Protein AF-A0A2E8CZM1-F1 (afdb_monomer)

Sequence (142 aa):
MLTKDRDQFLLAAGARNEIDAAALSGVVRSGPEIMLAIDKARSAGDSPEPIQHGIGFRLRLPYNRPTINAVRLNGHLLEPGDSDGWRSWPANGFTQVQVNVPPQKSVKRDLYLITCEYEPSEVRRIGWTPPAEVLQQLRDTE

Nearest PDB structures (foldseek):
  6eg1-assembly1_B  TM=5.987E-01  e=4.460E-01  Drosophila melanogaster
  1wwc-assembly1_A  TM=3.379E-01  e=4.973E-02  Homo sapiens
  8owf-assembly1_A  TM=3.481E-01  e=1.152E+00  Clostridium perfringens
  8oye-assembly1_A  TM=3.475E-01  e=1.297E+00  Clostridium perfringens
  5fo1-assembly1_B  TM=2.609E-01  e=5.071E+00  Corynebacterium ammoniagenes

Foldseek 3Di:
DPPPPPVVVLVVLVVDPLAPSVLVCCVCPVDPPNDDDDDDPPDPDDQPQFDQAWDKDKDWAQAQDWAWPFKDKNSHTFDDDDAAGWDWDGDPRTIIIMGIGGRVRRNVDPDIDIDIDTGHPDDDDPDDDDPPVVVVVVVVVD

Solvent-accessible surface area (backbone atoms only — not comparable to full-atom values): 8776 Å² total; per-residue (Å²): 130,89,80,60,57,64,65,60,49,50,53,62,52,38,71,36,91,79,33,40,41,68,50,44,50,50,61,69,66,71,49,99,76,71,80,79,84,71,75,79,75,93,62,92,61,80,81,73,82,54,44,69,81,31,51,74,49,77,48,77,42,98,32,55,66,46,50,76,77,47,44,25,55,29,45,40,81,51,54,80,32,89,58,64,20,27,49,72,50,70,54,97,73,20,23,38,38,39,39,27,40,37,32,90,57,24,52,79,45,94,78,86,47,80,48,74,45,64,47,72,70,63,91,80,79,83,79,84,78,73,55,72,68,56,56,46,54,59,61,77,71,111

Structure (mmCIF, N/CA/C/O backbone):
data_AF-A0A2E8CZM1-F1
#
_entry.id   AF-A0A2E8CZM1-F1
#
loop_
_atom_site.group_PDB
_atom_site.id
_atom_site.type_symbol
_atom_site.label_atom_id
_atom_site.label_alt_id
_atom_site.label_comp_id
_atom_site.label_asym_id
_atom_site.label_entity_id
_atom_site.label_seq_id
_atom_site.pdbx_PDB_ins_code
_atom_site.Cartn_x
_atom_site.Cartn_y
_atom_site.Cartn_z
_atom_site.occupancy
_atom_site.B_iso_or_equiv
_atom_site.auth_seq_id
_atom_site.auth_comp_id
_atom_site.auth_asym_id
_atom_site.auth_atom_id
_atom_site.pdbx_PDB_model_num
ATOM 1 N N . MET A 1 1 ? 15.333 -23.604 13.761 1.00 32.34 1 MET A N 1
ATOM 2 C CA . MET A 1 1 ? 14.782 -23.410 12.403 1.00 32.34 1 MET A CA 1
ATOM 3 C C . MET A 1 1 ? 13.512 -22.581 12.574 1.00 32.34 1 MET A C 1
ATOM 5 O O . MET A 1 1 ? 12.612 -23.062 13.245 1.00 32.34 1 MET A O 1
ATOM 9 N N . LEU A 1 2 ? 13.473 -21.311 12.142 1.00 33.16 2 LEU A N 1
ATOM 10 C CA . LEU A 1 2 ? 12.235 -20.515 12.199 1.00 33.16 2 LEU A CA 1
ATOM 11 C C . LEU A 1 2 ? 11.294 -21.039 11.111 1.00 33.16 2 LEU A C 1
ATOM 13 O O . LEU A 1 2 ? 11.475 -20.719 9.936 1.00 33.16 2 LEU A O 1
ATOM 17 N N . THR A 1 3 ? 10.320 -21.862 11.481 1.00 40.53 3 THR A N 1
ATOM 18 C CA . THR A 1 3 ? 9.255 -22.269 10.563 1.00 40.53 3 THR A CA 1
ATOM 19 C C . THR A 1 3 ? 8.274 -21.107 10.461 1.00 40.53 3 THR A C 1
ATOM 21 O O . THR A 1 3 ? 7.492 -20.851 11.371 1.00 40.53 3 THR A O 1
ATOM 24 N N . LYS A 1 4 ? 8.386 -20.335 9.380 1.00 59.31 4 LYS A N 1
ATOM 25 C CA . LYS A 1 4 ? 7.508 -19.203 9.084 1.00 59.31 4 LYS A CA 1
ATOM 26 C C . LYS A 1 4 ? 6.253 -19.741 8.408 1.00 59.31 4 LYS A C 1
ATOM 28 O O . LYS A 1 4 ? 6.233 -19.905 7.190 1.00 59.31 4 LYS A O 1
ATOM 33 N N . ASP A 1 5 ? 5.241 -20.079 9.195 1.00 75.31 5 ASP A N 1
ATOM 34 C CA . ASP A 1 5 ? 4.003 -20.620 8.646 1.00 75.31 5 ASP A CA 1
ATOM 35 C C . ASP A 1 5 ? 3.146 -19.489 8.054 1.00 75.31 5 ASP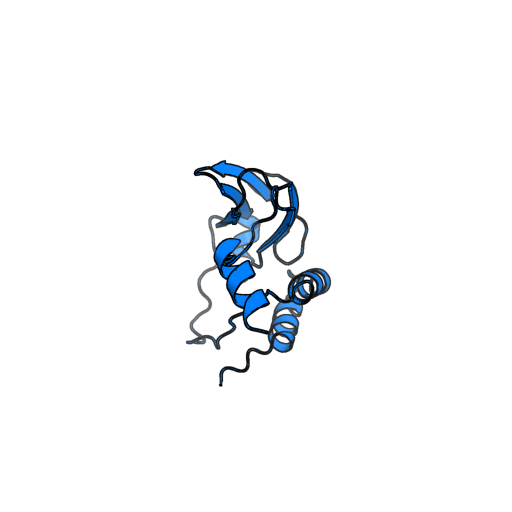 A C 1
ATOM 37 O O . ASP A 1 5 ? 2.448 -18.741 8.744 1.00 75.31 5 ASP A O 1
ATOM 41 N N . ARG A 1 6 ? 3.254 -19.345 6.733 1.00 78.38 6 ARG A N 1
ATOM 42 C CA . ARG A 1 6 ? 2.469 -18.406 5.928 1.00 78.38 6 ARG A CA 1
ATOM 43 C C . ARG A 1 6 ? 0.968 -18.649 6.081 1.00 78.38 6 ARG A C 1
ATOM 45 O O . ARG A 1 6 ? 0.209 -17.684 6.089 1.00 78.38 6 ARG A O 1
ATOM 52 N N . ASP A 1 7 ? 0.542 -19.902 6.195 1.00 82.12 7 ASP A N 1
ATOM 53 C CA . ASP A 1 7 ? -0.871 -20.249 6.304 1.00 82.12 7 ASP A CA 1
ATOM 54 C C . ASP A 1 7 ? -1.401 -19.884 7.694 1.00 82.12 7 ASP A C 1
ATOM 56 O O . ASP A 1 7 ? -2.481 -19.305 7.801 1.00 82.12 7 ASP A O 1
ATOM 60 N N . GLN A 1 8 ? -0.601 -20.084 8.746 1.00 82.00 8 GLN A N 1
ATOM 61 C CA . GLN A 1 8 ? -0.932 -19.604 10.090 1.00 82.00 8 GLN A CA 1
ATOM 62 C C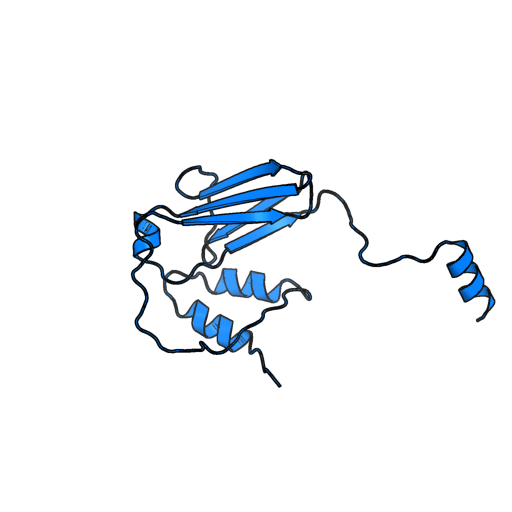 . GLN A 1 8 ? -1.086 -18.076 10.137 1.00 82.00 8 GLN A C 1
ATOM 64 O O . GLN A 1 8 ? -2.028 -17.570 10.749 1.00 82.00 8 GLN A O 1
ATOM 69 N N . PHE A 1 9 ? -0.192 -17.331 9.479 1.00 82.06 9 PHE A N 1
ATOM 70 C CA . PHE A 1 9 ? -0.322 -15.875 9.378 1.00 82.06 9 PHE A CA 1
ATOM 71 C C . PHE A 1 9 ? -1.595 -15.465 8.637 1.00 82.06 9 PHE A C 1
ATOM 73 O O . PHE A 1 9 ? -2.325 -14.605 9.123 1.00 82.06 9 PHE A O 1
ATOM 80 N N . LEU A 1 10 ? -1.885 -16.090 7.492 1.00 86.06 10 LEU A N 1
ATOM 81 C CA . LEU A 1 10 ? -3.089 -15.795 6.715 1.00 86.06 10 LEU A CA 1
ATOM 82 C C . LEU A 1 10 ? -4.369 -16.107 7.499 1.00 86.06 10 LEU A C 1
ATOM 84 O O . LEU A 1 10 ? -5.306 -15.315 7.450 1.00 86.06 10 LEU A O 1
ATOM 88 N N . LEU A 1 11 ? -4.393 -17.205 8.258 1.00 86.88 11 LEU A N 1
ATOM 89 C CA . LEU A 1 11 ? -5.504 -17.550 9.148 1.00 86.88 11 LEU A CA 1
ATOM 90 C C . LEU A 1 11 ? -5.690 -16.501 10.252 1.00 86.88 11 LEU A C 1
ATOM 92 O O . LEU A 1 11 ? -6.800 -16.017 10.459 1.00 86.88 11 LEU A O 1
ATOM 96 N N . ALA A 1 12 ? -4.611 -16.114 10.938 1.00 85.38 12 ALA A N 1
ATOM 97 C CA . ALA A 1 12 ? -4.675 -15.137 12.025 1.00 85.38 12 ALA A CA 1
ATOM 98 C C . ALA A 1 12 ? -5.051 -13.729 11.534 1.00 85.38 12 ALA A C 1
ATOM 100 O O . ALA A 1 12 ? -5.847 -13.042 12.170 1.00 85.38 12 ALA A O 1
ATOM 101 N N . ALA A 1 13 ? -4.497 -13.300 10.398 1.00 85.44 13 ALA A N 1
ATOM 102 C CA . ALA A 1 13 ? -4.829 -12.021 9.782 1.00 85.44 13 ALA A CA 1
ATOM 103 C C . ALA A 1 13 ? -6.269 -12.018 9.246 1.00 85.44 13 ALA A C 1
ATOM 105 O O . ALA A 1 13 ? -7.000 -11.061 9.474 1.00 85.44 13 ALA A O 1
ATOM 106 N N . GLY A 1 14 ? -6.698 -13.095 8.585 1.00 87.38 14 GLY A N 1
ATOM 107 C CA . GLY A 1 14 ? -8.040 -13.218 8.012 1.00 87.38 14 GLY A CA 1
ATOM 108 C C . GLY A 1 14 ? -9.168 -13.359 9.039 1.00 87.38 14 GLY A C 1
ATOM 109 O O . GLY A 1 14 ? -10.319 -13.118 8.699 1.00 87.38 14 GLY A O 1
ATOM 110 N N . ALA A 1 15 ? -8.862 -13.707 10.292 1.00 89.00 15 ALA A N 1
ATOM 111 C CA . ALA A 1 15 ? -9.843 -13.735 11.381 1.00 89.00 15 ALA A CA 1
ATOM 112 C C . ALA A 1 15 ? -10.281 -12.332 11.851 1.00 89.00 15 ALA A C 1
ATOM 114 O O . ALA A 1 15 ? -11.200 -12.210 12.662 1.00 89.00 15 ALA A O 1
ATOM 115 N N . ARG A 1 16 ? -9.613 -11.272 11.382 1.00 88.62 16 ARG A N 1
ATOM 116 C CA . ARG A 1 16 ? -9.906 -9.883 11.740 1.00 88.62 16 ARG A CA 1
ATOM 117 C C . ARG A 1 16 ? -10.945 -9.290 10.789 1.00 88.62 16 ARG A C 1
ATOM 119 O O . ARG A 1 16 ? -10.782 -9.349 9.574 1.00 88.62 16 ARG A O 1
ATOM 126 N N . ASN A 1 17 ? -11.983 -8.666 11.342 1.00 89.00 17 ASN A N 1
ATOM 127 C CA . ASN A 1 17 ? -13.131 -8.156 10.578 1.00 89.00 17 ASN A CA 1
ATOM 128 C C . ASN A 1 17 ? -12.759 -7.059 9.568 1.00 89.00 17 ASN A C 1
ATOM 130 O O . ASN A 1 17 ? -13.455 -6.853 8.579 1.00 89.00 17 ASN A O 1
ATOM 134 N N . GLU A 1 18 ? -11.686 -6.316 9.830 1.00 88.94 18 GLU A N 1
ATOM 135 C CA . GLU A 1 18 ? -11.206 -5.237 8.975 1.00 88.94 18 GLU A CA 1
ATOM 136 C C . GLU A 1 18 ? -10.356 -5.714 7.788 1.00 88.94 18 GLU A C 1
ATOM 138 O O . GLU A 1 18 ? -9.999 -4.888 6.945 1.00 88.94 18 GLU A O 1
ATOM 143 N N . ILE A 1 19 ? -10.019 -7.006 7.716 1.00 91.81 19 ILE A N 1
ATOM 144 C CA . ILE A 1 19 ? -9.173 -7.587 6.671 1.00 91.81 19 ILE A CA 1
ATOM 145 C C . ILE A 1 19 ? -10.021 -8.366 5.667 1.00 91.81 19 ILE A C 1
ATOM 147 O O . ILE A 1 19 ? -10.738 -9.298 6.019 1.00 91.81 19 ILE A O 1
ATOM 151 N N . ASP A 1 20 ? -9.872 -8.033 4.385 1.00 93.88 20 ASP A N 1
ATOM 152 C CA . ASP A 1 20 ? -10.314 -8.911 3.303 1.00 93.88 20 ASP A CA 1
ATOM 153 C C . ASP A 1 20 ? -9.312 -10.069 3.150 1.00 93.88 20 ASP A C 1
ATOM 155 O O . ASP A 1 20 ? -8.233 -9.938 2.558 1.00 93.88 20 ASP A O 1
ATOM 159 N N . ALA A 1 21 ? -9.674 -11.217 3.725 1.00 91.50 21 ALA A N 1
ATOM 160 C CA . ALA A 1 21 ? -8.849 -12.419 3.730 1.00 91.50 21 ALA A CA 1
ATOM 161 C C . ALA A 1 21 ? -8.597 -12.980 2.319 1.00 91.50 21 ALA A C 1
ATOM 163 O O . ALA A 1 21 ? -7.520 -13.524 2.058 1.00 91.50 21 ALA A O 1
ATOM 164 N N . ALA A 1 22 ? -9.561 -12.841 1.403 1.00 91.38 22 ALA A N 1
ATOM 165 C CA . ALA A 1 22 ? -9.435 -13.348 0.042 1.00 91.38 22 ALA A CA 1
ATOM 166 C C . ALA A 1 22 ? -8.426 -12.509 -0.748 1.00 91.38 22 ALA A C 1
ATOM 168 O O . ALA A 1 22 ? -7.501 -13.065 -1.348 1.00 91.38 22 ALA A O 1
ATOM 169 N N . ALA A 1 23 ? -8.542 -11.180 -0.671 1.00 89.50 23 ALA A N 1
ATOM 170 C CA . ALA A 1 23 ? -7.590 -10.261 -1.286 1.00 89.50 23 ALA A CA 1
ATOM 171 C C . ALA A 1 23 ? -6.174 -10.448 -0.715 1.00 89.50 23 ALA A C 1
ATOM 173 O O . ALA A 1 23 ? -5.203 -10.538 -1.471 1.00 89.50 23 ALA A O 1
ATOM 174 N N . LEU A 1 24 ? -6.048 -10.578 0.612 1.00 87.38 24 LEU A N 1
ATOM 175 C CA . LEU A 1 24 ? -4.759 -10.808 1.267 1.00 87.38 24 LEU A CA 1
ATOM 176 C C . LEU A 1 24 ? -4.117 -12.131 0.828 1.00 87.38 24 LEU A C 1
ATOM 178 O O . LEU A 1 24 ? -2.933 -12.159 0.489 1.00 87.38 24 LEU A O 1
ATOM 182 N N . SER A 1 25 ? -4.888 -13.221 0.813 1.00 88.31 25 SER A N 1
ATOM 183 C CA . SER A 1 25 ? -4.404 -14.527 0.357 1.00 88.31 25 SER A CA 1
ATOM 184 C C . SER A 1 25 ? -3.982 -14.481 -1.113 1.00 88.31 25 SER A C 1
ATOM 186 O O . SER A 1 25 ? -2.947 -15.047 -1.460 1.00 88.31 25 SER A O 1
ATOM 188 N N . GLY A 1 26 ? -4.736 -13.776 -1.962 1.00 87.19 26 GLY A N 1
ATOM 189 C CA . GLY A 1 26 ? -4.390 -13.566 -3.366 1.00 87.19 26 GLY A CA 1
ATOM 190 C C . GLY A 1 26 ? -3.014 -12.923 -3.527 1.00 87.19 26 GLY A C 1
ATOM 191 O O . GLY A 1 26 ? -2.163 -13.476 -4.216 1.00 87.19 26 GLY A O 1
ATOM 192 N N . VAL A 1 27 ? -2.758 -11.817 -2.819 1.00 83.00 27 VAL A N 1
ATOM 193 C CA . VAL A 1 27 ? -1.460 -11.127 -2.875 1.00 83.00 27 VAL A CA 1
ATOM 194 C C . VAL A 1 27 ? -0.341 -11.995 -2.309 1.00 83.00 27 VAL A C 1
ATOM 196 O O . VAL A 1 27 ? 0.674 -12.180 -2.961 1.00 83.00 27 VAL A O 1
ATOM 199 N N . VAL A 1 28 ? -0.506 -12.576 -1.120 1.00 81.88 28 VAL A N 1
ATOM 200 C CA . VAL A 1 28 ? 0.553 -13.362 -0.456 1.00 81.88 28 VAL A CA 1
ATOM 201 C C . VAL A 1 28 ? 0.940 -14.624 -1.242 1.00 81.88 28 VAL A C 1
ATOM 203 O O . VAL A 1 28 ? 2.046 -15.147 -1.080 1.00 81.88 28 VAL A O 1
ATOM 206 N N . ARG A 1 29 ? 0.044 -15.130 -2.095 1.00 83.06 29 ARG A N 1
ATOM 207 C CA . ARG A 1 29 ? 0.275 -16.325 -2.916 1.00 83.06 29 ARG A CA 1
ATOM 208 C C . ARG A 1 29 ? 0.643 -16.019 -4.371 1.00 83.06 29 ARG A C 1
ATOM 210 O O . ARG A 1 29 ? 1.019 -16.956 -5.068 1.00 83.06 29 ARG A O 1
ATOM 217 N N . SER A 1 30 ? 0.559 -14.770 -4.832 1.00 75.88 30 SER A N 1
ATOM 218 C CA . SER A 1 30 ? 0.724 -14.430 -6.254 1.00 75.88 30 SER A CA 1
ATOM 219 C C . SER A 1 30 ? 2.167 -14.457 -6.764 1.00 75.88 30 SER A C 1
ATOM 221 O O . SER A 1 30 ? 2.364 -14.433 -7.976 1.00 75.88 30 SER A O 1
ATOM 223 N N . GLY A 1 31 ? 3.179 -14.526 -5.890 1.00 63.28 31 GLY A N 1
ATOM 224 C CA . GLY A 1 31 ? 4.577 -14.433 -6.313 1.00 63.28 31 GLY A CA 1
ATOM 225 C C . GLY A 1 31 ? 5.528 -15.401 -5.601 1.00 63.28 31 GLY A C 1
ATOM 226 O O . GLY A 1 31 ? 5.389 -15.619 -4.395 1.00 63.28 31 GLY A O 1
ATOM 227 N N . PRO A 1 32 ? 6.549 -15.930 -6.305 1.00 53.06 32 PRO A N 1
ATOM 228 C CA . PRO A 1 32 ? 7.625 -16.716 -5.695 1.00 53.06 32 PRO A CA 1
ATOM 229 C C . PRO A 1 32 ? 8.542 -15.878 -4.778 1.00 53.06 32 PRO A C 1
ATOM 231 O O . PRO A 1 32 ? 9.328 -16.440 -4.022 1.00 53.06 32 PRO A O 1
ATOM 234 N N . GLU A 1 33 ? 8.431 -14.545 -4.820 1.00 54.16 33 GLU A N 1
ATOM 235 C CA . GLU A 1 33 ? 9.350 -13.594 -4.173 1.00 54.16 33 GLU A CA 1
ATOM 236 C C . GLU A 1 33 ? 8.813 -12.960 -2.878 1.00 54.16 33 GLU A C 1
ATOM 238 O O . GLU A 1 33 ? 9.495 -12.136 -2.265 1.00 54.16 33 GLU A O 1
ATOM 243 N N . ILE A 1 34 ? 7.610 -13.325 -2.417 1.00 60.69 34 ILE A N 1
ATOM 244 C CA . ILE A 1 34 ? 7.081 -12.796 -1.152 1.00 60.69 34 ILE A CA 1
ATOM 245 C C . ILE A 1 34 ? 7.798 -13.482 0.017 1.00 60.69 34 ILE A C 1
ATOM 247 O O . ILE A 1 34 ? 7.364 -14.493 0.571 1.00 60.69 34 ILE A O 1
ATOM 251 N N . MET A 1 35 ? 8.937 -12.908 0.400 1.00 54.09 35 MET A N 1
ATOM 252 C CA . MET A 1 35 ? 9.674 -13.285 1.597 1.00 54.09 35 MET A CA 1
ATOM 253 C C . MET A 1 35 ? 8.998 -12.679 2.825 1.00 54.09 35 MET A C 1
ATOM 255 O O . MET A 1 35 ? 9.333 -11.582 3.270 1.00 54.09 35 MET A O 1
ATOM 259 N N . LEU A 1 36 ? 8.055 -13.410 3.413 1.00 61.16 36 LEU A N 1
ATOM 260 C CA . LEU A 1 36 ? 7.533 -13.059 4.730 1.00 61.16 36 LEU A CA 1
ATOM 261 C C . LEU A 1 36 ? 8.553 -13.462 5.798 1.00 61.16 36 LEU A C 1
ATOM 263 O O . LEU A 1 36 ? 9.125 -14.553 5.776 1.00 61.16 36 LEU A O 1
ATOM 267 N N . ALA A 1 37 ? 8.819 -12.562 6.738 1.00 55.97 37 ALA A N 1
ATOM 268 C CA . ALA A 1 37 ? 9.536 -12.853 7.969 1.00 55.97 37 ALA A CA 1
ATOM 269 C C . ALA A 1 37 ? 8.571 -12.635 9.128 1.00 55.97 37 ALA A C 1
ATOM 271 O O . ALA A 1 37 ? 8.272 -11.502 9.482 1.00 55.97 37 ALA A O 1
ATOM 272 N N . ILE A 1 38 ? 8.053 -13.736 9.664 1.00 64.19 38 ILE A N 1
ATOM 273 C CA . ILE A 1 38 ? 7.134 -13.730 10.797 1.00 64.19 38 ILE A CA 1
ATOM 274 C C . ILE A 1 38 ? 7.925 -14.245 11.991 1.00 64.19 38 ILE A C 1
ATOM 276 O O . ILE A 1 38 ? 8.521 -15.321 11.916 1.00 64.19 38 ILE A O 1
ATOM 280 N N . ASP A 1 39 ? 7.959 -13.459 13.058 1.00 57.44 39 ASP A N 1
ATOM 281 C CA . ASP A 1 39 ? 8.562 -13.840 14.330 1.00 57.44 39 ASP A CA 1
ATOM 282 C C . ASP A 1 39 ? 7.494 -13.767 15.422 1.00 57.44 39 ASP A C 1
ATOM 284 O O . ASP A 1 39 ? 6.520 -13.013 15.318 1.00 57.44 39 ASP A O 1
ATOM 288 N N . LYS A 1 40 ? 7.662 -14.571 16.467 1.00 60.03 40 LYS A N 1
ATOM 289 C CA . LYS A 1 40 ? 6.782 -14.525 17.629 1.00 60.03 40 LYS A CA 1
ATOM 290 C C . LYS A 1 40 ? 6.998 -13.184 18.331 1.00 60.03 40 LYS A C 1
ATOM 292 O O . LYS A 1 40 ? 8.136 -12.756 18.524 1.00 60.03 40 LYS A O 1
ATOM 297 N N . ALA A 1 41 ? 5.913 -12.521 18.729 1.00 61.41 41 ALA A N 1
ATOM 298 C CA . ALA A 1 41 ? 6.005 -11.280 19.491 1.00 61.41 41 ALA A CA 1
ATOM 299 C C . ALA A 1 41 ? 6.905 -11.485 20.726 1.00 61.41 41 ALA A C 1
ATOM 301 O O . ALA A 1 41 ? 6.720 -12.440 21.484 1.00 61.41 41 ALA A O 1
ATOM 302 N N . ARG A 1 42 ? 7.896 -10.599 20.912 1.00 60.53 42 ARG A N 1
ATOM 303 C CA . ARG A 1 42 ? 8.876 -10.692 22.013 1.00 60.53 42 ARG A CA 1
ATOM 304 C C . ARG A 1 42 ? 8.253 -10.450 23.392 1.00 60.53 42 ARG A C 1
ATOM 306 O O . ARG A 1 42 ? 8.839 -10.847 24.393 1.00 60.53 42 ARG A O 1
ATOM 313 N N . SER A 1 43 ? 7.068 -9.850 23.447 1.00 59.03 43 SER A N 1
ATOM 314 C CA . SER A 1 43 ? 6.258 -9.724 24.655 1.00 59.03 43 SER A CA 1
ATOM 315 C C . SER A 1 43 ? 4.778 -9.607 24.291 1.00 59.03 43 SER A C 1
ATOM 317 O O . SER A 1 43 ? 4.418 -8.985 23.294 1.00 59.03 43 SER A O 1
ATOM 319 N N . ALA A 1 44 ? 3.917 -10.185 25.129 1.00 57.81 44 ALA A N 1
ATOM 320 C CA . ALA A 1 44 ? 2.497 -9.845 25.192 1.00 57.81 44 ALA A CA 1
ATOM 321 C C . ALA A 1 44 ? 2.325 -8.617 26.104 1.00 57.81 44 ALA A C 1
ATOM 323 O O . ALA A 1 44 ? 1.642 -8.688 27.120 1.00 57.81 44 ALA A O 1
ATOM 324 N N . GLY A 1 45 ? 3.074 -7.545 25.819 1.00 59.97 45 GLY A N 1
ATOM 325 C CA . GLY A 1 45 ? 2.952 -6.293 26.565 1.00 59.97 45 GLY A CA 1
ATOM 326 C C . GLY A 1 45 ? 1.560 -5.690 26.392 1.00 59.97 45 GLY A C 1
ATOM 327 O O . GLY A 1 45 ? 0.842 -6.067 25.462 1.00 59.97 45 GLY A O 1
ATOM 328 N N . ASP A 1 46 ? 1.200 -4.764 27.284 1.00 64.94 46 ASP A N 1
ATOM 329 C CA . ASP A 1 46 ? -0.052 -4.012 27.193 1.00 64.94 46 ASP A CA 1
ATOM 330 C C . ASP A 1 46 ? -0.284 -3.530 25.760 1.00 64.94 46 ASP A C 1
ATOM 332 O O . ASP A 1 46 ? 0.647 -3.094 25.073 1.00 64.94 46 ASP A O 1
ATOM 336 N N . SER A 1 47 ? -1.530 -3.652 25.297 1.00 66.50 47 SER A N 1
ATOM 337 C CA . SER A 1 47 ? -1.896 -3.166 23.969 1.00 66.50 47 SER A CA 1
ATOM 338 C C . SER A 1 47 ? -1.575 -1.671 23.919 1.00 66.50 47 SER A C 1
ATOM 340 O O . SER A 1 47 ? -2.127 -0.927 24.733 1.00 66.50 47 SER A O 1
ATOM 342 N N . PRO A 1 48 ? -0.665 -1.223 23.035 1.00 71.31 48 PRO A N 1
ATOM 343 C CA . PRO A 1 48 ? -0.302 0.182 22.966 1.00 71.31 48 PRO A CA 1
ATOM 344 C C . PRO A 1 48 ? -1.546 1.015 22.664 1.00 71.31 48 PRO A C 1
ATOM 346 O O . PRO A 1 48 ? -2.471 0.544 21.995 1.00 71.31 48 PRO A O 1
ATOM 349 N N . GLU A 1 49 ? -1.566 2.257 23.149 1.00 81.38 49 GLU A N 1
ATOM 350 C CA . GLU A 1 49 ? -2.664 3.167 22.838 1.00 81.38 49 GLU A CA 1
ATOM 351 C C . GLU A 1 49 ? -2.854 3.269 21.313 1.00 81.38 49 GLU A C 1
ATOM 353 O O . GLU A 1 49 ? -1.867 3.372 20.572 1.00 81.38 49 GLU A O 1
ATOM 358 N N . PRO A 1 50 ? -4.105 3.241 20.814 1.00 84.31 50 PRO A N 1
ATOM 359 C CA . PRO A 1 50 ? -4.360 3.341 19.385 1.00 84.31 50 PRO A CA 1
ATOM 360 C C . PRO A 1 50 ? -3.809 4.639 18.797 1.00 84.31 50 PRO A C 1
ATOM 362 O O . PRO A 1 50 ? -3.776 5.677 19.459 1.00 84.31 50 PRO A O 1
ATOM 365 N N . ILE A 1 51 ? -3.444 4.614 17.515 1.00 87.31 51 ILE A N 1
ATOM 366 C CA . ILE A 1 51 ? -2.926 5.797 16.821 1.00 87.31 51 ILE A CA 1
ATOM 367 C C . ILE A 1 51 ? -4.028 6.862 16.715 1.00 87.31 51 ILE A C 1
ATOM 369 O O . ILE A 1 51 ? -4.998 6.689 15.973 1.00 87.31 51 ILE A O 1
ATOM 373 N N . GLN A 1 52 ? -3.847 7.989 17.409 1.00 90.75 52 GLN A N 1
ATOM 374 C CA . GLN A 1 52 ? -4.872 9.033 17.556 1.00 90.75 52 GLN A CA 1
ATOM 375 C C . GLN A 1 52 ? -4.912 10.064 16.421 1.00 90.75 52 GLN A C 1
ATOM 377 O O . GLN A 1 52 ? -5.951 10.669 16.174 1.00 90.75 52 GLN A O 1
ATOM 382 N N . HIS A 1 53 ? -3.798 10.289 15.7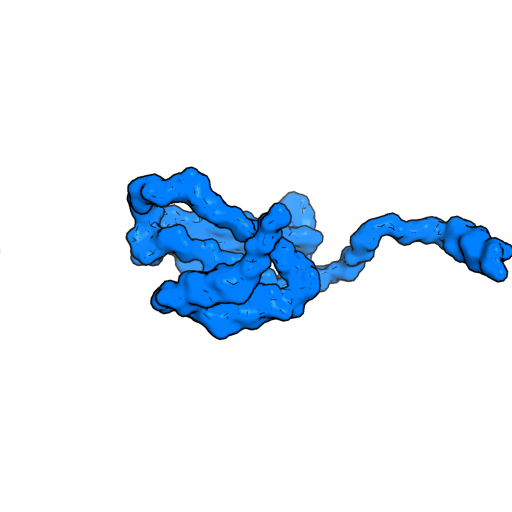23 1.00 93.06 53 HIS A N 1
ATOM 383 C CA . HIS A 1 53 ? -3.644 11.432 14.808 1.00 93.06 53 HIS A CA 1
ATOM 384 C C . HIS A 1 53 ? -3.618 11.045 13.327 1.00 93.06 53 HIS A C 1
ATOM 386 O O . HIS A 1 53 ? -3.235 11.846 12.476 1.00 93.06 53 HIS A O 1
ATOM 392 N N . GLY A 1 54 ? -4.065 9.832 13.007 1.00 92.12 54 GLY A N 1
ATOM 393 C CA . GLY A 1 54 ? -3.870 9.254 11.687 1.00 92.12 54 GLY A CA 1
ATOM 394 C C . GLY A 1 54 ? -2.446 8.737 11.502 1.00 92.12 54 GLY A C 1
ATOM 395 O O . GLY A 1 54 ? -1.561 8.937 12.335 1.00 92.12 54 GLY A O 1
ATOM 396 N N . ILE A 1 55 ? -2.234 8.032 10.398 1.00 93.50 55 ILE A N 1
ATOM 397 C CA . ILE A 1 55 ? -0.930 7.485 10.031 1.00 93.50 55 ILE A CA 1
ATOM 398 C C . ILE A 1 55 ? -0.741 7.553 8.519 1.00 93.50 55 ILE A C 1
ATOM 400 O O . ILE A 1 55 ? -1.662 7.284 7.746 1.00 93.50 55 ILE A O 1
ATOM 404 N N . GLY A 1 56 ? 0.470 7.924 8.111 1.00 94.06 56 GLY A N 1
ATOM 405 C CA . GLY A 1 56 ? 0.908 7.898 6.723 1.00 94.06 56 GLY A CA 1
ATOM 406 C C . GLY A 1 56 ? 1.918 6.778 6.503 1.00 94.06 56 GLY A C 1
ATOM 407 O O . GLY A 1 56 ? 2.914 6.692 7.220 1.00 94.06 56 GLY A O 1
ATOM 408 N N . PHE A 1 57 ? 1.693 5.951 5.487 1.00 95.12 57 PHE A N 1
ATOM 409 C CA . PHE A 1 57 ? 2.650 4.947 5.029 1.00 95.12 57 PHE A CA 1
ATOM 410 C C . PHE A 1 57 ? 3.249 5.399 3.709 1.00 95.12 57 PHE A C 1
ATOM 412 O O . PHE A 1 57 ? 2.514 5.734 2.784 1.00 95.12 57 PHE A O 1
ATOM 419 N N . ARG A 1 58 ? 4.579 5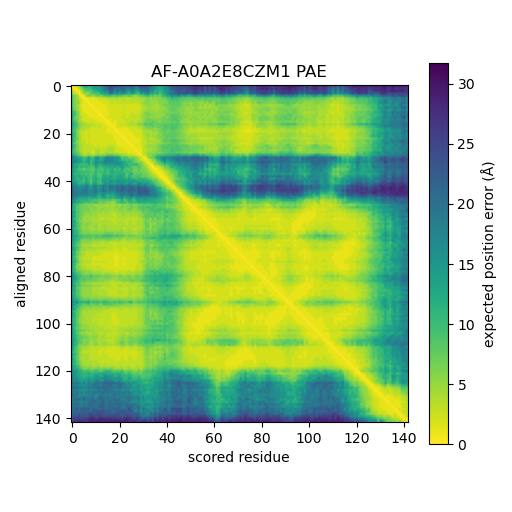.392 3.599 1.00 94.44 58 ARG A N 1
ATOM 420 C CA . ARG A 1 58 ? 5.277 5.741 2.359 1.00 94.44 58 ARG A CA 1
ATOM 421 C C . ARG A 1 58 ? 6.059 4.546 1.841 1.00 94.44 58 ARG A C 1
ATOM 423 O O . ARG A 1 58 ? 6.985 4.079 2.497 1.00 94.44 58 ARG A O 1
ATOM 430 N N . LEU A 1 59 ? 5.698 4.088 0.649 1.00 93.19 59 LEU A N 1
ATOM 431 C CA . LEU A 1 59 ? 6.434 3.084 -0.103 1.00 93.19 59 LEU A CA 1
ATOM 432 C C . LEU A 1 59 ? 7.277 3.773 -1.169 1.00 93.19 59 LEU A C 1
ATOM 434 O O . LEU A 1 59 ? 6.846 4.738 -1.802 1.00 93.19 59 LEU A O 1
ATOM 438 N N . ARG A 1 60 ? 8.474 3.241 -1.394 1.00 92.62 60 ARG A N 1
ATOM 439 C CA . ARG A 1 60 ? 9.357 3.675 -2.472 1.00 92.62 60 ARG A CA 1
ATOM 440 C C . ARG A 1 60 ? 9.433 2.573 -3.515 1.00 92.62 60 ARG A C 1
ATOM 442 O O . ARG A 1 60 ? 10.069 1.550 -3.271 1.00 92.62 60 ARG A O 1
ATOM 449 N N . LEU A 1 61 ? 8.817 2.793 -4.670 1.00 91.19 61 LEU A N 1
ATOM 450 C CA . LEU A 1 61 ? 8.894 1.859 -5.787 1.00 91.19 61 LEU A CA 1
ATOM 451 C C . LEU A 1 61 ? 10.207 2.076 -6.552 1.00 91.19 61 LEU A C 1
ATOM 453 O O . LEU A 1 61 ? 10.522 3.226 -6.876 1.00 91.19 61 LEU A O 1
ATOM 457 N N . PRO A 1 62 ? 10.966 1.009 -6.870 1.00 89.56 62 PRO A N 1
ATOM 458 C CA . PRO A 1 62 ? 12.276 1.077 -7.527 1.00 89.56 62 PRO A CA 1
ATOM 459 C C . PRO A 1 62 ? 12.211 1.428 -9.026 1.00 89.56 62 PRO A C 1
ATOM 461 O O . PRO A 1 62 ? 13.053 0.982 -9.797 1.00 89.56 62 PRO A O 1
ATOM 464 N N . TYR A 1 63 ? 11.237 2.246 -9.431 1.00 89.44 63 TYR A N 1
ATOM 465 C CA . TYR A 1 63 ? 10.993 2.669 -10.807 1.00 89.44 63 TYR A CA 1
ATOM 466 C C . TYR A 1 63 ? 10.596 4.143 -10.842 1.00 89.44 63 TYR A C 1
ATOM 468 O O . TYR A 1 63 ? 9.872 4.626 -9.968 1.00 89.44 63 TYR A O 1
ATOM 476 N N . ASN A 1 64 ? 11.052 4.863 -11.865 1.00 86.56 64 ASN A N 1
ATOM 477 C CA . ASN A 1 64 ? 10.788 6.296 -11.987 1.00 86.56 64 ASN A CA 1
ATOM 478 C C . ASN A 1 64 ? 9.342 6.598 -12.421 1.00 86.56 64 ASN A C 1
ATOM 480 O O . ASN A 1 64 ? 8.802 7.633 -12.044 1.00 86.56 64 ASN A O 1
ATOM 484 N N . ARG A 1 65 ? 8.724 5.723 -13.232 1.00 89.44 65 ARG A N 1
ATOM 485 C CA . ARG A 1 65 ? 7.363 5.912 -13.771 1.00 89.44 65 ARG A CA 1
ATOM 486 C C . ARG A 1 65 ? 6.579 4.593 -13.929 1.00 89.44 65 ARG A C 1
ATOM 488 O O . ARG A 1 65 ? 6.128 4.309 -15.034 1.00 89.44 65 ARG A O 1
ATOM 495 N N . PRO A 1 66 ? 6.455 3.756 -12.883 1.00 93.00 66 PRO A N 1
ATOM 496 C CA . PRO A 1 66 ? 5.648 2.549 -12.968 1.00 93.00 66 PRO A CA 1
ATOM 497 C C . PRO A 1 66 ? 4.166 2.910 -13.123 1.00 93.00 66 PRO A C 1
ATOM 499 O O . PRO A 1 66 ? 3.713 3.940 -12.614 1.00 93.00 66 PRO A O 1
ATOM 502 N N . THR A 1 67 ? 3.405 2.029 -13.760 1.00 94.50 67 THR A N 1
ATOM 503 C CA . THR A 1 67 ? 1.942 2.108 -13.735 1.00 94.50 67 THR A CA 1
ATOM 504 C C . THR A 1 67 ? 1.458 1.474 -12.440 1.00 94.50 67 THR A C 1
ATOM 506 O O . 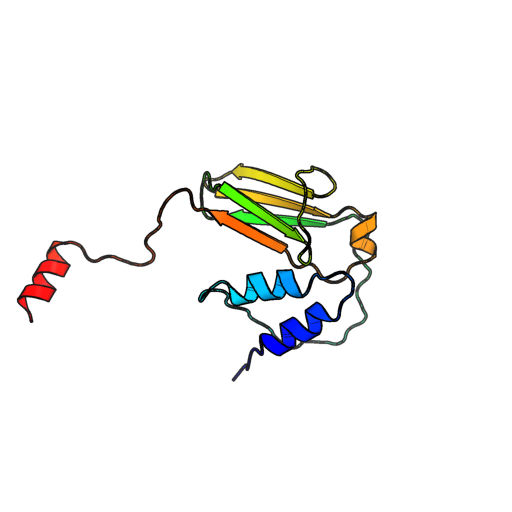THR A 1 67 ? 1.711 0.298 -12.197 1.00 94.50 67 THR A O 1
ATOM 509 N N . ILE A 1 68 ? 0.803 2.246 -11.572 1.00 93.94 68 ILE A N 1
ATOM 510 C CA . ILE A 1 68 ? 0.232 1.718 -10.327 1.00 93.94 68 ILE A CA 1
ATOM 511 C C . ILE A 1 68 ? -1.160 1.182 -10.645 1.00 93.94 68 ILE A C 1
ATOM 513 O O . ILE A 1 68 ? -2.053 1.948 -10.999 1.00 93.94 68 ILE A O 1
ATOM 517 N N . ASN A 1 69 ? -1.330 -0.130 -10.509 1.00 93.19 69 ASN A N 1
ATOM 518 C CA . ASN A 1 69 ? -2.556 -0.829 -10.881 1.00 93.19 69 ASN A CA 1
ATOM 519 C C . ASN A 1 69 ? -3.562 -0.828 -9.731 1.00 93.19 69 ASN A C 1
ATOM 521 O O . ASN A 1 69 ? -4.754 -0.623 -9.943 1.00 93.19 69 ASN A O 1
ATOM 525 N N . ALA A 1 70 ? -3.084 -1.054 -8.505 1.00 93.31 70 ALA A N 1
ATOM 526 C CA . ALA A 1 70 ? -3.933 -1.050 -7.325 1.00 93.31 70 ALA A CA 1
ATOM 527 C C . ALA A 1 70 ? -3.130 -0.797 -6.050 1.00 93.31 70 ALA A C 1
ATOM 529 O O . ALA A 1 70 ? -2.061 -1.372 -5.841 1.00 93.31 70 ALA A O 1
ATOM 530 N N . VAL A 1 71 ? -3.695 0.006 -5.151 1.00 94.31 71 VAL A N 1
ATOM 531 C CA . VAL A 1 71 ? -3.201 0.168 -3.782 1.00 94.31 71 VAL A CA 1
ATOM 532 C C . VAL A 1 71 ? -4.309 -0.257 -2.836 1.00 94.31 71 VAL A C 1
ATOM 534 O O . VAL A 1 71 ? -5.446 0.192 -2.974 1.00 94.31 71 VAL A O 1
ATOM 537 N N . ARG A 1 72 ? -3.996 -1.137 -1.883 1.00 94.75 72 ARG A N 1
ATOM 538 C CA . ARG A 1 72 ? -4.972 -1.625 -0.903 1.00 94.75 72 ARG A CA 1
ATOM 539 C C . ARG A 1 72 ? -4.476 -1.458 0.519 1.00 94.75 72 ARG A C 1
ATOM 541 O O . ARG A 1 72 ? -3.290 -1.644 0.796 1.00 94.75 72 ARG A O 1
ATOM 548 N N . LEU A 1 73 ? -5.417 -1.197 1.418 1.00 93.94 73 LEU A N 1
ATOM 549 C CA . LEU A 1 73 ? -5.234 -1.246 2.864 1.00 93.94 73 LEU A CA 1
ATOM 550 C C . LEU A 1 73 ? -6.096 -2.373 3.425 1.00 93.94 73 LEU A C 1
ATOM 552 O O . LEU A 1 73 ? -7.310 -2.374 3.240 1.00 93.94 73 LEU A O 1
ATOM 556 N N . ASN A 1 74 ? -5.470 -3.319 4.119 1.00 93.25 74 ASN A N 1
ATOM 557 C CA . ASN A 1 74 ? -6.130 -4.492 4.696 1.00 93.25 74 ASN A CA 1
ATOM 558 C C . ASN A 1 74 ? -6.954 -5.275 3.652 1.00 93.25 74 ASN A C 1
ATOM 560 O O . ASN A 1 74 ? -8.011 -5.814 3.956 1.00 93.25 74 ASN A O 1
ATOM 564 N N . GLY A 1 75 ? -6.470 -5.314 2.405 1.00 91.69 75 GLY A N 1
ATOM 565 C CA . GLY A 1 75 ? -7.131 -5.987 1.281 1.00 91.69 75 GLY A CA 1
ATOM 566 C C . GLY A 1 75 ? -8.221 -5.168 0.574 1.00 91.69 75 GLY A C 1
ATOM 567 O O . GLY A 1 75 ? -8.659 -5.563 -0.501 1.00 91.69 75 GLY A O 1
ATOM 568 N N . HIS A 1 76 ? -8.586 -3.988 1.084 1.00 94.56 76 HIS A N 1
ATOM 569 C CA . HIS A 1 76 ? -9.584 -3.105 0.465 1.00 94.56 76 HIS A CA 1
ATOM 570 C C . HIS A 1 76 ? -8.935 -2.096 -0.479 1.00 94.56 76 HIS A C 1
ATOM 572 O O . HIS A 1 76 ? -7.954 -1.451 -0.101 1.00 94.56 76 HIS A O 1
ATOM 578 N N . LEU A 1 77 ? -9.485 -1.942 -1.687 1.00 95.62 77 LEU A N 1
ATOM 579 C CA . LEU A 1 77 ? -9.011 -0.966 -2.672 1.00 95.62 77 LEU A CA 1
ATOM 580 C C . LEU A 1 77 ? -9.129 0.461 -2.130 1.00 95.62 77 LEU A C 1
ATOM 582 O O . LEU A 1 77 ? -10.136 0.831 -1.529 1.00 95.62 77 LEU A O 1
ATOM 586 N N . LEU A 1 78 ? -8.073 1.245 -2.331 1.00 96.62 78 LEU A N 1
ATOM 587 C CA . LEU A 1 78 ? -8.042 2.651 -1.970 1.00 96.62 78 LEU A CA 1
ATOM 588 C C . LEU A 1 78 ? -8.264 3.527 -3.196 1.00 96.62 78 LEU A C 1
ATOM 590 O O . LEU A 1 78 ? -7.610 3.362 -4.227 1.00 96.62 78 LEU A O 1
ATOM 594 N N . GLU A 1 79 ? -9.114 4.528 -3.020 1.00 96.88 79 GLU A N 1
ATOM 595 C CA . GLU A 1 79 ? -9.259 5.620 -3.972 1.00 96.88 79 GLU A CA 1
ATOM 596 C C . GLU A 1 79 ? -8.096 6.621 -3.841 1.00 96.88 79 GLU A C 1
ATOM 598 O O . GLU A 1 79 ? -7.495 6.752 -2.762 1.00 96.88 79 GLU A O 1
ATOM 603 N N . PRO A 1 80 ? -7.759 7.356 -4.914 1.00 95.94 80 PRO A N 1
ATOM 604 C CA . PRO A 1 80 ? -6.814 8.458 -4.827 1.00 95.94 80 PRO A CA 1
ATOM 605 C C . PRO A 1 80 ? -7.298 9.547 -3.855 1.00 95.94 80 PRO A C 1
ATOM 607 O O . PRO A 1 80 ? -8.436 10.006 -3.938 1.00 95.94 80 PRO A O 1
ATOM 610 N N . GLY A 1 81 ? -6.434 10.017 -2.952 1.00 95.75 81 GLY A N 1
ATOM 611 C CA . GLY A 1 81 ? -6.831 10.992 -1.932 1.00 95.75 81 GLY A CA 1
ATOM 612 C C . GLY A 1 81 ? -5.680 11.512 -1.074 1.00 95.75 81 GLY A C 1
ATOM 613 O O . GLY A 1 81 ? -4.712 10.805 -0.815 1.00 95.75 81 GLY A O 1
ATOM 614 N N . ASP A 1 82 ? -5.783 12.773 -0.639 1.00 93.38 82 ASP A N 1
ATOM 615 C CA . ASP A 1 82 ? -4.788 13.410 0.244 1.00 93.38 82 ASP A CA 1
ATOM 616 C C . ASP A 1 82 ? -4.931 13.011 1.710 1.00 93.38 82 ASP A C 1
ATOM 618 O O . ASP A 1 82 ? -3.937 12.907 2.420 1.00 93.38 82 ASP A O 1
ATOM 622 N N . SER A 1 83 ? -6.158 12.833 2.187 1.00 92.69 83 SER A N 1
ATOM 623 C CA . SER A 1 83 ? -6.458 12.665 3.614 1.00 92.69 83 SER A CA 1
ATOM 624 C C . SER A 1 83 ? -6.908 11.250 3.969 1.00 92.69 83 SER A C 1
ATOM 626 O O . SER A 1 83 ? -6.643 10.780 5.073 1.00 92.69 83 SER A O 1
ATOM 628 N N . ASP A 1 84 ? -7.571 10.575 3.035 1.00 95.38 84 ASP A N 1
ATOM 629 C CA . ASP A 1 84 ? -8.086 9.220 3.182 1.00 95.38 84 ASP A CA 1
ATOM 630 C C . ASP A 1 84 ? -8.029 8.524 1.823 1.00 95.38 84 ASP A C 1
ATOM 632 O O . ASP A 1 84 ? -8.873 8.761 0.961 1.00 95.38 84 ASP A O 1
ATOM 636 N N . GLY A 1 85 ? -6.975 7.743 1.599 1.00 96.31 85 GLY A N 1
ATOM 637 C CA . GLY A 1 85 ? -6.680 7.175 0.287 1.00 96.31 85 GLY A CA 1
ATOM 638 C C . GLY A 1 85 ? -5.187 7.124 0.010 1.00 96.31 85 GLY A C 1
ATOM 639 O O . GLY A 1 85 ? -4.378 6.962 0.930 1.00 96.31 85 GLY A O 1
ATOM 640 N N . TRP A 1 86 ? -4.815 7.250 -1.262 1.00 97.75 86 TRP A N 1
ATOM 641 C CA . TRP A 1 86 ? -3.414 7.212 -1.669 1.00 97.75 86 TRP A CA 1
ATOM 642 C C . TRP A 1 86 ? -3.047 8.239 -2.742 1.00 97.75 86 TRP A C 1
ATOM 644 O O . TRP A 1 86 ? -3.896 8.754 -3.466 1.00 97.75 86 TRP A O 1
ATOM 654 N N . ARG A 1 87 ? -1.749 8.528 -2.859 1.00 97.19 87 ARG A N 1
ATOM 655 C CA . ARG A 1 87 ? -1.161 9.320 -3.947 1.00 97.19 87 ARG A CA 1
ATOM 656 C C . ARG A 1 87 ? 0.204 8.796 -4.339 1.00 97.19 87 ARG A C 1
ATOM 658 O O . ARG A 1 87 ? 0.879 8.148 -3.540 1.00 97.19 87 ARG A O 1
ATOM 665 N N . SER A 1 88 ? 0.639 9.160 -5.539 1.00 96.00 88 SER A N 1
ATOM 666 C CA . SER A 1 88 ? 2.001 8.910 -5.992 1.00 96.00 88 SER A CA 1
ATOM 667 C C . SER A 1 88 ? 2.626 10.105 -6.686 1.00 96.00 88 SER A C 1
ATOM 669 O O . SER A 1 88 ? 1.940 10.857 -7.375 1.00 96.00 88 SER A O 1
ATOM 671 N N . TRP A 1 89 ? 3.940 10.247 -6.550 1.00 95.69 89 TRP A N 1
ATOM 672 C CA . TRP A 1 89 ? 4.727 11.237 -7.280 1.00 95.69 89 TRP A CA 1
ATOM 673 C C . TRP A 1 89 ? 6.166 10.741 -7.481 1.00 95.69 89 TRP A C 1
ATOM 675 O O . TRP A 1 89 ? 6.679 9.975 -6.656 1.00 95.69 89 TRP A O 1
ATOM 685 N N . PRO A 1 90 ? 6.849 11.167 -8.555 1.00 95.25 90 PRO A N 1
ATOM 686 C CA . PRO A 1 90 ? 8.268 10.894 -8.722 1.00 95.25 90 PRO A CA 1
ATOM 687 C C . PRO A 1 90 ? 9.096 11.742 -7.744 1.00 95.25 90 PRO A C 1
ATOM 689 O O . PRO A 1 90 ? 8.878 12.945 -7.606 1.00 95.25 90 PRO A O 1
ATOM 692 N N . ALA A 1 91 ? 10.073 11.131 -7.076 1.00 93.81 91 ALA A N 1
ATOM 693 C CA . ALA A 1 91 ? 11.074 11.821 -6.267 1.00 93.81 91 ALA A CA 1
ATOM 694 C C . ALA A 1 91 ? 12.366 10.996 -6.169 1.00 93.81 91 ALA A C 1
ATOM 696 O O . ALA A 1 91 ? 12.329 9.791 -5.910 1.00 93.81 91 ALA A O 1
ATOM 697 N N . ASN A 1 92 ? 13.519 11.656 -6.317 1.00 90.25 92 ASN A N 1
ATOM 698 C CA . ASN A 1 92 ? 14.855 11.056 -6.178 1.00 90.25 92 ASN A CA 1
ATOM 699 C C . ASN A 1 92 ? 15.112 9.841 -7.095 1.00 90.25 92 ASN A C 1
ATOM 701 O O . ASN A 1 92 ? 15.815 8.916 -6.703 1.00 90.25 92 ASN A O 1
ATOM 705 N N . GLY A 1 93 ? 14.520 9.814 -8.294 1.00 88.62 93 GLY A N 1
ATOM 706 C CA . GLY A 1 93 ? 14.638 8.688 -9.236 1.00 88.62 93 GLY A CA 1
ATOM 707 C C . GLY A 1 93 ? 13.745 7.482 -8.912 1.00 88.62 93 GLY A C 1
ATOM 708 O O . GLY A 1 93 ? 13.850 6.446 -9.566 1.00 88.62 93 GLY A O 1
ATOM 709 N N . PHE A 1 94 ? 12.860 7.616 -7.924 1.00 91.75 94 PHE A N 1
ATOM 710 C CA . PHE A 1 94 ? 11.884 6.612 -7.513 1.00 91.75 94 PHE A CA 1
ATOM 711 C C . PHE A 1 94 ? 10.468 7.168 -7.626 1.00 91.75 94 PHE A C 1
ATOM 713 O O . PHE A 1 94 ? 10.267 8.381 -7.602 1.00 91.75 94 PHE A O 1
ATOM 720 N N . THR A 1 95 ? 9.477 6.285 -7.630 1.00 95.00 95 THR A N 1
ATOM 721 C CA . THR A 1 95 ? 8.081 6.673 -7.413 1.00 95.00 95 THR A CA 1
ATOM 722 C C . THR A 1 95 ? 7.743 6.482 -5.948 1.00 95.00 95 THR A C 1
ATOM 724 O O . THR A 1 95 ? 7.857 5.380 -5.408 1.00 95.00 95 THR A O 1
ATOM 727 N N . GLN A 1 96 ? 7.363 7.570 -5.287 1.00 95.75 96 GLN A N 1
ATOM 728 C CA . GLN A 1 96 ? 6.824 7.524 -3.937 1.00 95.75 96 GLN A CA 1
ATOM 729 C C . GLN A 1 96 ? 5.342 7.205 -4.037 1.00 95.75 96 GLN A C 1
ATOM 731 O O . GLN A 1 96 ? 4.637 7.839 -4.817 1.00 95.75 96 GLN A O 1
ATOM 736 N N . VAL A 1 97 ? 4.878 6.252 -3.239 1.00 95.88 97 VAL A N 1
ATOM 737 C CA . VAL A 1 97 ? 3.457 5.976 -3.029 1.00 95.88 97 VAL A CA 1
ATOM 738 C C . VAL A 1 97 ? 3.170 6.243 -1.565 1.00 95.88 97 VAL A C 1
ATOM 740 O O . VAL A 1 97 ? 3.811 5.655 -0.696 1.00 95.88 97 VAL A O 1
ATOM 743 N N . GLN A 1 98 ? 2.240 7.145 -1.280 1.00 96.69 98 GLN A N 1
ATOM 744 C CA . GLN A 1 98 ? 1.815 7.457 0.076 1.00 96.69 98 GLN A CA 1
ATOM 745 C C . GLN A 1 98 ? 0.367 7.039 0.275 1.00 96.69 98 GLN A C 1
ATOM 747 O O . GLN A 1 98 ? -0.497 7.420 -0.508 1.00 96.69 98 GLN A O 1
ATOM 752 N N . VAL A 1 99 ? 0.122 6.283 1.338 1.00 97.19 99 VAL A N 1
ATOM 753 C CA . VAL A 1 99 ? -1.208 5.929 1.830 1.00 97.19 99 VAL A CA 1
ATOM 754 C C . VAL A 1 99 ? -1.461 6.711 3.105 1.00 97.19 99 VAL A C 1
ATOM 756 O O . VAL A 1 99 ? -0.641 6.661 4.022 1.00 97.19 99 VAL A O 1
ATOM 759 N N . ASN A 1 100 ? -2.593 7.401 3.173 1.00 96.75 100 ASN A N 1
ATOM 760 C CA . ASN A 1 100 ? -2.995 8.183 4.334 1.00 96.75 100 ASN A CA 1
ATOM 761 C C . ASN A 1 100 ? -4.228 7.551 4.974 1.00 96.75 100 ASN A C 1
ATOM 763 O O . ASN A 1 100 ? -5.244 7.333 4.313 1.00 96.75 100 ASN A O 1
ATOM 767 N N . VAL A 1 101 ? -4.121 7.248 6.268 1.00 95.19 101 VAL A N 1
ATOM 768 C CA . VAL A 1 101 ? -5.224 6.748 7.085 1.00 95.19 101 VAL A CA 1
ATOM 769 C C . VAL A 1 101 ? -5.612 7.832 8.088 1.00 95.19 101 VAL A C 1
ATOM 771 O O . VAL A 1 101 ? -4.787 8.185 8.936 1.00 95.19 101 VAL A O 1
ATOM 774 N N . PRO A 1 102 ? -6.847 8.354 8.033 1.00 95.75 102 PRO A N 1
ATOM 775 C CA . PRO A 1 102 ? -7.265 9.447 8.896 1.00 95.75 102 PRO A CA 1
ATOM 776 C C . PRO A 1 102 ? -7.481 8.981 10.351 1.00 95.75 102 PRO A C 1
ATOM 778 O O . PRO A 1 102 ? -7.747 7.792 10.581 1.00 95.75 102 PRO A O 1
ATOM 781 N N . PRO A 1 103 ? -7.451 9.910 11.329 1.00 95.00 103 PRO A N 1
ATOM 782 C CA . PRO A 1 103 ? -7.670 9.634 12.754 1.00 95.00 103 PRO A CA 1
ATOM 783 C C . PRO A 1 103 ? -8.866 8.722 13.047 1.00 95.00 103 PRO A C 1
ATOM 785 O O . PRO A 1 103 ? -8.767 7.751 13.791 1.00 95.00 103 PRO A O 1
ATOM 788 N N . GLN A 1 104 ? -10.002 8.982 12.396 1.00 93.94 104 GLN A N 1
ATOM 789 C CA . GLN A 1 104 ? -11.264 8.273 12.622 1.00 93.94 104 GLN A CA 1
ATOM 790 C C . GLN A 1 104 ? -11.167 6.774 12.298 1.00 93.94 104 GLN A C 1
ATOM 792 O O . GLN A 1 104 ? -11.935 5.971 12.835 1.00 93.94 104 GLN A O 1
ATOM 797 N N . LYS A 1 105 ? -10.231 6.401 11.416 1.00 91.69 105 LYS A N 1
ATOM 798 C CA . LYS A 1 105 ? -9.929 5.016 11.058 1.00 91.69 105 LYS A CA 1
ATOM 799 C C . LYS A 1 105 ? -8.764 4.460 11.877 1.00 91.69 105 LYS A C 1
ATOM 801 O O . LYS A 1 105 ? -8.818 3.294 12.256 1.00 91.69 105 LYS A O 1
ATOM 806 N N . SER A 1 106 ? -7.732 5.261 12.150 1.00 90.81 106 SER A N 1
ATOM 807 C CA . SER A 1 106 ? -6.524 4.782 12.831 1.00 90.81 106 SER A CA 1
ATOM 808 C C . SER A 1 106 ? -6.748 4.450 14.306 1.00 90.81 106 SER A C 1
ATOM 810 O O . SER A 1 106 ? -6.170 3.491 14.806 1.00 90.81 106 SER A O 1
ATOM 812 N N . VAL A 1 107 ? -7.655 5.165 14.982 1.00 90.94 107 VAL A N 1
ATOM 813 C CA . VAL A 1 107 ? -7.985 4.932 16.404 1.00 90.94 107 VAL A CA 1
ATOM 814 C C . VAL A 1 107 ? -8.646 3.572 16.652 1.00 90.94 107 VAL A C 1
ATOM 816 O O . VAL A 1 107 ? -8.734 3.122 17.788 1.00 90.94 107 VAL A O 1
ATOM 819 N N . LYS A 1 108 ? -9.148 2.924 15.593 1.00 88.19 108 LYS A N 1
ATOM 820 C CA . LYS A 1 108 ? -9.876 1.647 15.651 1.00 88.19 108 LYS A CA 1
ATOM 821 C C . LYS A 1 108 ? -9.050 0.469 15.134 1.00 88.19 108 LYS A C 1
ATOM 823 O O . LYS A 1 108 ? -9.603 -0.612 14.960 1.00 88.19 108 LYS A O 1
ATOM 828 N N . ARG A 1 109 ? -7.776 0.689 14.792 1.00 85.00 109 ARG A N 1
ATOM 829 C CA . ARG A 1 109 ? -6.939 -0.285 14.085 1.00 85.00 109 ARG A CA 1
ATOM 830 C C . ARG A 1 109 ? -5.577 -0.412 14.742 1.00 85.00 109 ARG A C 1
ATOM 832 O O . ARG A 1 109 ? -4.867 0.573 14.924 1.00 85.00 109 ARG A O 1
ATOM 839 N N . ASP A 1 110 ? -5.201 -1.650 15.000 1.00 83.81 110 ASP A N 1
ATOM 840 C CA . ASP A 1 110 ? -3.907 -2.081 15.524 1.00 83.81 110 ASP A CA 1
ATOM 841 C C . ASP A 1 110 ? -3.034 -2.753 14.444 1.00 83.81 110 ASP A C 1
ATOM 843 O O . ASP A 1 110 ? -1.821 -2.850 14.616 1.00 83.81 110 ASP A O 1
ATOM 847 N N . LEU A 1 111 ? -3.617 -3.174 13.310 1.00 86.06 111 LEU A N 1
ATOM 848 C CA . LEU A 1 111 ? -2.907 -3.806 12.194 1.00 86.06 111 LEU A CA 1
ATOM 849 C C . LEU A 1 111 ? -3.177 -3.118 10.848 1.00 86.06 111 LEU A C 1
ATOM 851 O O . LEU A 1 111 ? -4.319 -2.838 10.470 1.00 86.06 111 LEU A O 1
ATOM 855 N N . TYR A 1 112 ? -2.094 -2.909 10.096 1.00 89.38 112 TYR A N 1
ATOM 856 C CA . TYR A 1 112 ? -2.098 -2.296 8.772 1.00 89.38 112 TYR A CA 1
ATOM 857 C C . TYR A 1 112 ? -1.313 -3.167 7.793 1.00 89.38 112 TYR A C 1
ATOM 859 O O . TYR A 1 112 ? -0.115 -3.390 7.959 1.00 89.38 112 TYR A O 1
ATOM 867 N N . LEU A 1 113 ? -1.990 -3.631 6.751 1.00 89.69 113 LEU A N 1
ATOM 868 C CA . LEU A 1 113 ? -1.418 -4.377 5.640 1.00 89.69 113 LEU A CA 1
ATOM 869 C C . LEU A 1 113 ? -1.562 -3.528 4.383 1.00 89.69 113 LEU A C 1
ATOM 871 O O . LEU A 1 113 ? -2.668 -3.346 3.874 1.00 89.69 113 LEU A O 1
ATOM 875 N N . ILE A 1 114 ? -0.446 -2.990 3.897 1.00 91.69 114 ILE A N 1
ATOM 876 C CA . ILE A 1 114 ? -0.420 -2.191 2.673 1.00 91.69 114 ILE A CA 1
ATOM 877 C C . ILE A 1 114 ? 0.087 -3.058 1.532 1.00 91.69 114 ILE A C 1
ATOM 879 O O . ILE A 1 114 ? 1.170 -3.633 1.619 1.00 91.69 114 ILE A O 1
ATOM 883 N N . THR A 1 115 ? -0.685 -3.125 0.452 1.00 91.44 115 THR A N 1
ATOM 884 C CA . THR A 1 115 ? -0.269 -3.793 -0.785 1.00 91.44 115 THR A CA 1
ATOM 885 C C . THR A 1 115 ? -0.328 -2.801 -1.936 1.00 91.44 115 THR A C 1
ATOM 887 O O . THR A 1 115 ? -1.213 -1.945 -1.985 1.00 91.44 115 THR A O 1
ATOM 890 N N . CYS A 1 116 ? 0.655 -2.881 -2.827 1.00 91.56 116 CYS A N 1
ATOM 891 C CA . CYS A 1 116 ? 0.781 -2.019 -3.993 1.00 91.56 116 CYS A CA 1
ATOM 892 C C . CYS A 1 116 ? 1.151 -2.899 -5.183 1.00 91.56 116 CYS A C 1
ATOM 894 O O . CYS A 1 116 ? 2.251 -3.450 -5.234 1.00 91.56 116 CYS A O 1
ATOM 896 N N . GLU A 1 117 ? 0.211 -3.049 -6.105 1.00 91.12 117 GLU A N 1
ATOM 897 C CA . GLU A 1 117 ? 0.411 -3.724 -7.379 1.00 91.12 117 GLU A CA 1
ATOM 898 C C . GLU A 1 117 ? 0.782 -2.682 -8.423 1.00 91.12 117 GLU A C 1
ATOM 900 O O . GLU A 1 117 ? 0.085 -1.677 -8.594 1.00 91.12 117 GLU A O 1
ATOM 905 N N . TYR A 1 118 ? 1.886 -2.915 -9.120 1.00 91.19 118 TYR A N 1
ATOM 906 C CA . TYR A 1 118 ? 2.382 -1.998 -10.130 1.00 91.19 118 TYR A CA 1
ATOM 907 C C . TYR A 1 118 ? 3.075 -2.757 -11.257 1.00 91.19 118 TYR A C 1
ATOM 909 O O . TYR A 1 118 ? 3.666 -3.816 -11.042 1.00 91.19 118 TYR A O 1
ATOM 917 N N . GLU A 1 119 ? 3.027 -2.181 -12.451 1.00 90.81 119 GLU A N 1
ATOM 918 C CA . GLU A 1 119 ? 3.793 -2.631 -13.603 1.00 90.81 119 GLU A CA 1
ATOM 919 C C . GLU A 1 119 ? 5.076 -1.789 -13.728 1.00 90.81 119 GLU A C 1
ATOM 921 O O . GLU A 1 119 ? 5.006 -0.552 -13.778 1.00 90.81 119 GLU A O 1
ATOM 926 N N . PRO A 1 120 ? 6.266 -2.420 -13.730 1.00 88.12 120 PRO A N 1
ATOM 927 C CA . PRO A 1 120 ? 7.528 -1.737 -13.977 1.00 88.12 120 PRO A CA 1
ATOM 928 C C . PRO A 1 120 ? 7.536 -0.989 -15.312 1.00 88.12 120 PRO A C 1
ATOM 930 O O . PRO A 1 120 ? 7.124 -1.522 -16.335 1.00 88.12 120 PRO A O 1
ATOM 933 N N . SER A 1 121 ? 8.107 0.216 -15.334 1.00 85.62 121 SER A N 1
ATOM 934 C CA . SER A 1 121 ? 8.312 0.964 -16.587 1.00 85.62 121 SER A CA 1
ATOM 935 C C . SER A 1 121 ? 9.438 0.406 -17.461 1.00 85.62 121 SER A C 1
ATOM 937 O O . SER A 1 121 ? 9.625 0.846 -18.591 1.00 85.62 121 SER A O 1
ATOM 939 N N . GLU A 1 122 ? 10.253 -0.488 -16.907 1.00 84.06 122 GLU A N 1
ATOM 940 C CA . GLU A 1 122 ? 11.424 -1.076 -17.546 1.00 84.06 122 GLU A CA 1
ATOM 941 C C . GLU A 1 122 ? 11.695 -2.463 -16.955 1.00 84.06 122 GLU A C 1
ATOM 943 O O . GLU A 1 122 ? 11.428 -2.716 -15.778 1.00 84.06 122 GLU A O 1
ATOM 948 N N . VAL A 1 123 ? 12.280 -3.352 -17.758 1.00 80.50 123 VAL A N 1
ATOM 949 C CA . VAL A 1 123 ? 12.746 -4.657 -17.279 1.00 80.50 123 VAL A CA 1
ATOM 950 C C . VAL A 1 123 ? 14.128 -4.483 -16.661 1.00 80.50 123 VAL A C 1
ATOM 952 O O . VAL A 1 123 ? 15.106 -4.227 -17.365 1.00 80.50 123 VAL A O 1
ATOM 955 N N . ARG A 1 124 ? 14.233 -4.655 -15.341 1.00 73.81 124 ARG A N 1
ATOM 956 C CA . ARG A 1 124 ? 15.526 -4.685 -14.648 1.00 73.81 124 ARG A CA 1
ATOM 957 C C . ARG A 1 124 ? 16.041 -6.112 -14.567 1.00 73.81 124 ARG A C 1
ATOM 959 O O . ARG A 1 124 ? 15.401 -6.977 -13.979 1.00 73.81 124 ARG A O 1
ATOM 966 N N . ARG A 1 125 ? 17.222 -6.352 -15.135 1.00 74.06 125 ARG A N 1
ATOM 967 C CA . ARG A 1 125 ? 17.949 -7.606 -14.925 1.00 74.06 125 ARG A CA 1
ATOM 968 C C . ARG A 1 125 ? 18.671 -7.520 -13.586 1.00 74.06 125 ARG A C 1
ATOM 970 O O . ARG A 1 125 ? 19.477 -6.620 -13.369 1.00 74.06 125 ARG A O 1
ATOM 977 N N . ILE A 1 126 ? 18.335 -8.433 -12.688 1.00 68.94 126 ILE A N 1
ATOM 978 C CA . ILE A 1 126 ? 19.025 -8.621 -11.413 1.00 68.94 126 ILE A CA 1
ATOM 979 C C . ILE A 1 126 ? 20.263 -9.493 -11.622 1.00 68.94 126 ILE A C 1
ATOM 981 O O . ILE A 1 126 ? 20.244 -10.442 -12.402 1.00 68.94 126 ILE A O 1
ATOM 985 N N . GLY A 1 127 ? 21.332 -9.167 -10.898 1.00 72.56 127 GLY A N 1
ATOM 986 C CA . GLY A 1 127 ? 22.604 -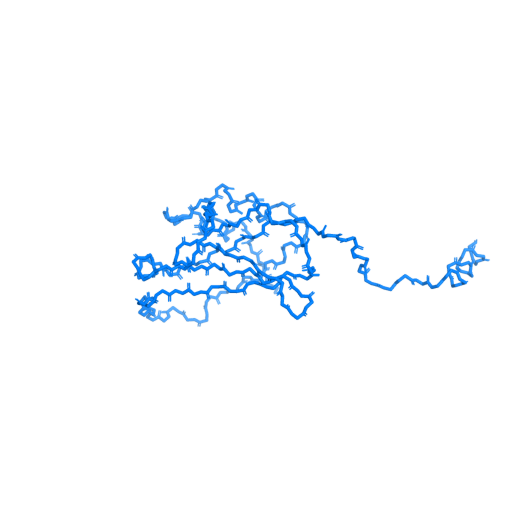9.879 -10.968 1.00 72.56 127 GLY A CA 1
ATOM 987 C C . GLY A 1 127 ? 23.554 -9.345 -12.038 1.00 72.56 127 GLY A C 1
ATOM 988 O O . GLY A 1 127 ? 23.307 -8.338 -12.700 1.00 72.56 127 GLY A O 1
ATOM 989 N N . TRP A 1 128 ? 24.688 -10.023 -12.169 1.00 79.44 128 TRP A N 1
ATOM 990 C CA . TRP A 1 128 ? 25.706 -9.713 -13.161 1.00 79.44 128 TRP A CA 1
ATOM 991 C C . TRP A 1 128 ? 25.527 -10.639 -14.361 1.00 79.44 128 TRP A C 1
ATOM 993 O O . TRP A 1 128 ? 25.537 -11.859 -14.210 1.00 79.44 128 TRP A O 1
ATOM 1003 N N . THR A 1 129 ? 25.340 -10.067 -15.549 1.00 80.12 129 THR A N 1
ATOM 1004 C CA . THR A 1 129 ? 25.468 -10.827 -16.797 1.00 80.12 129 THR A CA 1
ATOM 1005 C C . THR A 1 129 ? 26.933 -10.744 -17.223 1.00 80.12 129 THR A C 1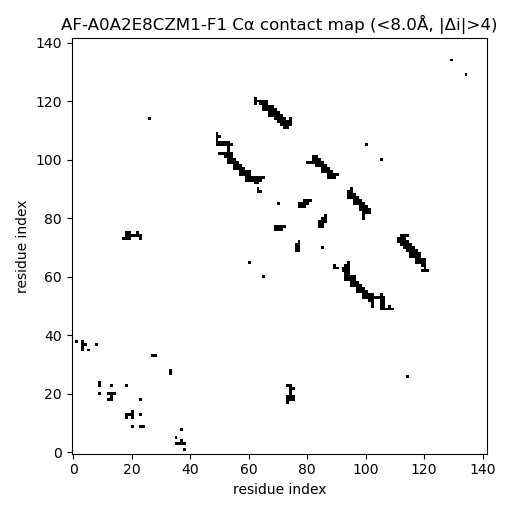
ATOM 1007 O O . THR A 1 129 ? 27.413 -9.621 -17.406 1.00 80.12 129 THR A O 1
ATOM 1010 N N . PRO A 1 130 ? 27.651 -11.875 -17.359 1.00 84.06 130 PRO A N 1
ATOM 1011 C CA . PRO A 1 130 ? 29.027 -11.846 -17.824 1.00 84.06 130 PRO A CA 1
ATOM 1012 C C . PRO A 1 130 ? 29.125 -11.151 -19.190 1.00 84.06 130 PRO A C 1
ATOM 1014 O O . PRO A 1 130 ? 28.215 -11.314 -20.010 1.00 84.06 130 PRO A O 1
ATOM 1017 N N . PRO A 1 131 ? 30.202 -10.389 -19.457 1.00 88.31 131 PRO A N 1
ATOM 1018 C CA . PRO A 1 131 ? 30.474 -9.849 -20.781 1.00 88.31 131 PRO A CA 1
ATOM 1019 C C . PRO A 1 131 ? 30.437 -10.942 -21.851 1.00 88.31 131 PRO A C 1
ATOM 1021 O O . PRO A 1 131 ? 30.701 -12.116 -21.568 1.00 88.31 131 PRO A O 1
ATOM 1024 N N . ALA A 1 132 ? 30.121 -10.555 -23.086 1.00 89.81 132 ALA A N 1
ATOM 1025 C CA . ALA A 1 132 ? 29.971 -11.493 -24.195 1.00 89.81 132 ALA A CA 1
ATOM 1026 C C . ALA A 1 132 ? 31.235 -12.342 -24.405 1.00 89.81 132 ALA A C 1
ATOM 1028 O O . ALA A 1 132 ? 31.139 -13.524 -24.724 1.00 89.81 132 ALA A O 1
ATOM 1029 N N . GLU A 1 133 ? 32.405 -11.762 -24.149 1.00 90.81 133 GLU A N 1
ATOM 1030 C CA . GLU A 1 133 ? 33.714 -12.403 -24.237 1.00 90.81 133 GLU A CA 1
ATOM 1031 C C . GLU A 1 133 ? 33.852 -13.545 -23.221 1.00 90.81 133 GLU A C 1
ATOM 1033 O O . GLU A 1 133 ? 34.334 -14.623 -23.560 1.00 90.81 133 GLU A O 1
ATOM 1038 N N . VAL A 1 134 ? 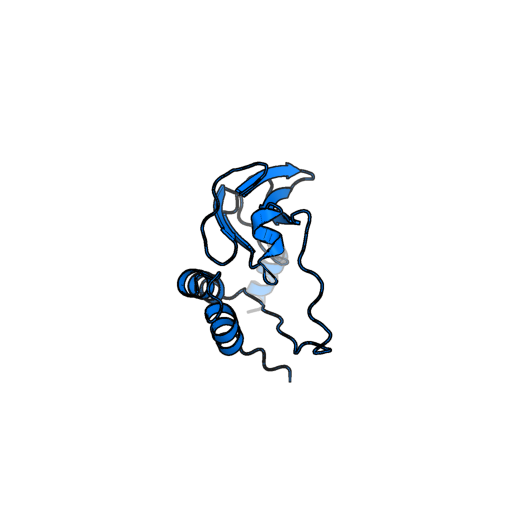33.364 -13.344 -21.993 1.00 87.50 134 VAL A N 1
ATOM 1039 C CA . VAL A 1 134 ? 33.367 -14.371 -20.937 1.00 87.50 134 VAL A CA 1
ATOM 1040 C C . VAL A 1 134 ? 32.371 -15.481 -21.275 1.00 87.50 134 VAL A C 1
ATOM 1042 O O . VAL A 1 134 ? 32.680 -16.660 -21.129 1.00 87.50 134 VAL A O 1
ATOM 1045 N N . LEU A 1 135 ? 31.189 -15.123 -21.786 1.00 88.81 135 LEU A N 1
ATOM 1046 C CA . LEU A 1 135 ? 30.195 -16.100 -22.247 1.00 88.81 135 LEU A CA 1
ATOM 1047 C C . LEU A 1 135 ? 30.677 -16.907 -23.459 1.00 88.81 135 LEU A C 1
ATOM 1049 O O . LEU A 1 135 ? 30.234 -18.035 -23.662 1.00 88.81 135 LEU A O 1
ATOM 1053 N N . GLN A 1 136 ? 31.535 -16.331 -24.301 1.00 90.56 136 GLN A N 1
ATOM 1054 C CA . GLN A 1 136 ? 32.151 -17.042 -25.417 1.00 90.56 136 GLN A CA 1
ATOM 1055 C C . GLN A 1 136 ? 33.186 -18.052 -24.907 1.00 90.56 136 GLN A C 1
ATOM 1057 O O . GLN A 1 136 ? 33.077 -19.226 -25.232 1.00 90.56 136 GLN A O 1
ATOM 1062 N N . GLN A 1 137 ? 34.085 -17.637 -24.008 1.00 87.12 137 GLN A N 1
ATOM 1063 C CA . GLN A 1 137 ? 35.084 -18.530 -23.401 1.00 87.12 137 GLN A CA 1
ATOM 1064 C C . GLN A 1 137 ? 34.459 -19.730 -22.680 1.00 87.12 137 GLN A C 1
ATOM 1066 O O . GLN A 1 137 ? 34.958 -20.845 -22.799 1.00 87.12 137 GLN A O 1
ATOM 1071 N N . LEU A 1 138 ? 33.352 -19.522 -21.960 1.00 85.69 138 LEU A N 1
ATOM 1072 C CA . LEU A 1 138 ? 32.641 -20.611 -21.283 1.00 85.69 138 LEU A CA 1
ATOM 1073 C C . LEU A 1 138 ? 32.044 -21.630 -22.264 1.00 85.69 138 LEU A C 1
ATOM 1075 O O . LEU A 1 138 ? 32.058 -22.815 -21.959 1.00 85.69 138 LEU A O 1
ATOM 1079 N N . ARG A 1 139 ? 31.563 -21.188 -23.435 1.00 87.56 139 ARG A N 1
ATOM 1080 C CA . ARG A 1 139 ? 31.026 -22.079 -24.480 1.00 87.56 139 ARG A CA 1
ATOM 1081 C C . ARG A 1 139 ? 32.113 -22.850 -25.220 1.00 87.56 139 ARG A C 1
ATOM 1083 O O . ARG A 1 139 ? 31.867 -23.966 -25.644 1.00 87.56 139 ARG A O 1
ATOM 1090 N N . ASP A 1 140 ? 33.298 -22.262 -25.358 1.00 79.75 140 ASP A N 1
ATOM 1091 C CA . ASP A 1 140 ? 34.439 -22.896 -26.027 1.00 79.75 140 ASP A CA 1
ATOM 1092 C C . ASP A 1 140 ? 35.172 -23.912 -25.115 1.00 79.75 140 ASP A C 1
ATOM 1094 O O . ASP A 1 140 ? 36.107 -24.577 -25.559 1.00 79.75 140 ASP A O 1
ATOM 1098 N N . THR A 1 141 ? 34.777 -24.010 -23.837 1.00 66.94 141 THR A N 1
ATOM 1099 C CA . THR A 1 141 ? 35.354 -24.933 -22.837 1.00 66.94 141 THR A CA 1
ATOM 1100 C C . THR A 1 141 ? 34.469 -26.172 -22.581 1.00 66.94 141 THR A C 1
ATOM 1102 O O . THR A 1 141 ? 34.891 -27.069 -21.850 1.00 66.94 141 THR A O 1
ATOM 1105 N N . GLU A 1 142 ? 33.266 -26.238 -23.169 1.00 53.69 142 GLU A N 1
ATOM 1106 C CA . GLU A 1 142 ? 32.393 -27.433 -23.203 1.00 53.69 142 GLU A CA 1
ATOM 1107 C C . GLU A 1 142 ? 32.681 -28.314 -24.428 1.00 53.69 142 GLU A C 1
ATOM 1109 O O . GLU A 1 142 ? 32.631 -29.557 -24.271 1.00 53.69 142 GLU A O 1
#
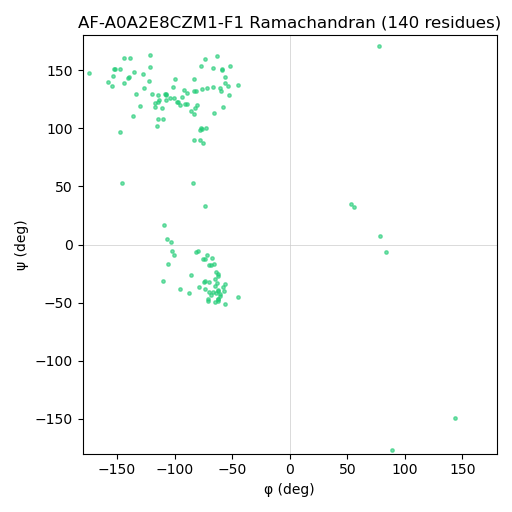
Secondary structure (DSSP, 8-state):
-----HHHHHHHHHTSTTS-HHHHHHHHHS-TT--------S----PPPP-SS-EEEEEEESSSS-EEEEEEETTEEPPB-SSSEEEEEEETTEEEEEEEE-HHHHTT-S---EEEEEE-SS-PPPSPPPPHHHHHHHHTT-

Radius of gyration: 20.11 Å; Cα contacts (8 Å, |Δi|>4): 194; chains: 1; bounding box: 48×41×53 Å

pLDDT: mean 83.97, std 13.8, range [32.34, 97.75]

Mean predicted aligned error: 8.8 Å